Protein AF-A0A5K1FMP8-F1 (afdb_monomer_lite)

Organism: NCBI:txid210225

Sequence (125 aa):
DKPTDEEKKEYEAFENDDLMARTIMLTFMEDDLIRVFEDCPTAKDMLDSISSKFNTTTTMHVQLLLEQYTSYKMKESDKVVDHVNKMLVMAKDLAVVGNVISDNMQICTILNSLPSSWDMAVTAL

Structure (mmCIF, N/CA/C/O backbone):
data_AF-A0A5K1FMP8-F1
#
_entry.id   AF-A0A5K1FMP8-F1
#
loop_
_atom_site.group_PDB
_atom_site.id
_atom_site.type_symbol
_atom_site.label_atom_id
_atom_site.label_alt_id
_atom_site.label_comp_id
_atom_site.label_asym_id
_atom_site.label_entity_id
_atom_site.label_seq_id
_atom_site.pdbx_PDB_ins_code
_atom_site.Cartn_x
_atom_site.Cartn_y
_atom_site.Cartn_z
_atom_site.occupancy
_atom_site.B_iso_or_equiv
_atom_site.auth_seq_id
_atom_site.auth_comp_id
_atom_site.auth_asym_id
_atom_site.auth_atom_id
_atom_site.pdbx_PDB_model_num
ATOM 1 N N . ASP A 1 1 ? -11.990 -0.252 47.588 1.00 68.12 1 ASP A N 1
ATOM 2 C CA . ASP A 1 1 ? -12.773 0.998 47.583 1.00 68.12 1 ASP A CA 1
ATOM 3 C C . ASP A 1 1 ? -14.000 0.876 46.698 1.00 68.12 1 ASP A C 1
ATOM 5 O O . ASP A 1 1 ? -13.989 0.062 45.781 1.00 68.12 1 ASP A O 1
ATOM 9 N N . LYS A 1 2 ? -15.081 1.599 47.019 1.00 76.62 2 LYS A N 1
ATOM 10 C CA . LYS A 1 2 ? -16.262 1.709 46.146 1.00 76.62 2 LYS A CA 1
ATOM 11 C C . LYS A 1 2 ? -16.033 2.859 45.157 1.00 76.62 2 LYS A C 1
ATOM 13 O O . LYS A 1 2 ? -15.535 3.886 45.613 1.00 76.62 2 LYS A O 1
ATOM 18 N N . PRO A 1 3 ? -16.441 2.721 43.883 1.00 75.38 3 PRO A N 1
ATOM 19 C CA . PRO A 1 3 ? -16.343 3.811 42.924 1.00 75.38 3 PRO A CA 1
ATOM 20 C C . PRO A 1 3 ? -17.182 4.999 43.392 1.00 75.38 3 PRO A C 1
ATOM 22 O O . PRO A 1 3 ? -18.329 4.828 43.832 1.00 75.38 3 PRO A O 1
ATOM 25 N N . THR A 1 4 ? -16.597 6.182 43.293 1.00 89.50 4 THR A N 1
ATOM 26 C CA . THR A 1 4 ? -17.263 7.469 43.461 1.00 89.50 4 THR A CA 1
ATOM 27 C C . THR A 1 4 ? -18.324 7.663 42.375 1.00 89.50 4 THR A C 1
ATOM 29 O O . THR A 1 4 ? -18.302 7.024 41.322 1.00 89.50 4 THR A O 1
ATOM 32 N N . ASP A 1 5 ? -19.296 8.537 42.629 1.00 88.56 5 ASP A N 1
ATOM 33 C CA . ASP A 1 5 ? -20.342 8.825 41.641 1.00 88.56 5 ASP A CA 1
ATOM 34 C C . ASP A 1 5 ? -19.790 9.550 40.400 1.00 88.56 5 ASP A C 1
ATOM 36 O O . ASP A 1 5 ? -20.382 9.475 39.326 1.00 88.56 5 ASP A O 1
ATOM 40 N N . GLU A 1 6 ? -18.629 10.195 40.528 1.00 89.06 6 GLU A N 1
ATOM 41 C CA . GLU A 1 6 ? -17.912 10.844 39.430 1.00 89.06 6 GLU A CA 1
ATOM 42 C C . GLU A 1 6 ? -17.256 9.809 38.501 1.00 89.06 6 GLU A C 1
ATOM 44 O O . GLU A 1 6 ? -17.498 9.840 37.297 1.00 89.06 6 GLU A O 1
ATOM 49 N N . GLU A 1 7 ? -16.571 8.800 39.056 1.00 89.69 7 GLU A N 1
ATOM 50 C CA . GLU A 1 7 ? -15.987 7.686 38.283 1.00 89.69 7 GLU A CA 1
ATOM 51 C C . GLU A 1 7 ? -17.049 6.886 37.510 1.00 89.69 7 GLU A C 1
ATOM 53 O O . GLU A 1 7 ? -16.814 6.450 36.384 1.00 89.69 7 GLU A O 1
ATOM 58 N N . LYS A 1 8 ? -18.247 6.706 38.084 1.00 89.38 8 LYS A N 1
ATOM 59 C CA . LYS A 1 8 ? -19.357 6.046 37.375 1.00 89.38 8 LYS A CA 1
ATOM 60 C C . LYS A 1 8 ? -19.837 6.864 36.184 1.00 89.38 8 LYS A C 1
ATOM 62 O O . LYS A 1 8 ? -20.082 6.303 35.122 1.00 89.38 8 LYS A O 1
ATOM 67 N N . LYS A 1 9 ? -19.964 8.179 36.360 1.00 92.81 9 LYS A N 1
ATOM 68 C CA . LYS A 1 9 ? -20.422 9.082 35.304 1.00 92.81 9 LYS A CA 1
ATOM 69 C C . LYS A 1 9 ? -19.422 9.149 34.150 1.00 92.81 9 LYS A C 1
ATOM 71 O O . LYS A 1 9 ? -19.832 9.188 32.994 1.00 92.81 9 LYS A O 1
ATOM 76 N N . GLU A 1 10 ? -18.127 9.148 34.454 1.00 93.44 10 GLU A N 1
ATOM 77 C CA . GLU A 1 10 ? -17.073 9.074 33.437 1.00 93.44 10 GLU A CA 1
ATOM 78 C C . GLU A 1 10 ? -17.111 7.749 32.672 1.00 93.44 10 GLU A C 1
ATOM 80 O O . GLU A 1 10 ? -17.021 7.751 31.445 1.00 93.44 10 GLU A O 1
ATOM 85 N N . TYR A 1 11 ? -17.312 6.628 33.371 1.00 92.56 11 TYR A N 1
ATOM 86 C CA . TYR A 1 11 ? -17.450 5.320 32.733 1.00 92.56 11 TYR A CA 1
ATOM 87 C C . TYR A 1 11 ? -18.671 5.250 31.801 1.00 92.56 11 TYR A C 1
ATOM 89 O O . TYR A 1 11 ? -18.556 4.805 30.664 1.00 92.56 11 TYR A O 1
ATOM 97 N N . GLU A 1 12 ? -19.828 5.750 32.241 1.00 94.44 12 GLU A N 1
ATOM 98 C CA . GLU A 1 12 ? -21.039 5.815 31.410 1.00 94.44 12 GLU A CA 1
ATOM 99 C C . GLU A 1 12 ? -20.850 6.698 30.168 1.00 94.44 12 GLU A C 1
ATOM 101 O O . GLU A 1 12 ? -21.320 6.348 29.084 1.00 94.44 12 GLU A O 1
ATOM 106 N N . ALA A 1 13 ? -20.153 7.830 30.308 1.00 95.38 13 ALA A N 1
ATOM 107 C CA . ALA A 1 13 ? -19.828 8.695 29.178 1.00 95.38 13 ALA A CA 1
ATOM 108 C C . ALA A 1 13 ? -18.919 7.977 28.169 1.00 95.38 13 ALA A C 1
ATOM 110 O O . ALA A 1 13 ? -19.207 7.999 26.974 1.00 95.38 13 ALA A O 1
ATOM 111 N N . PHE A 1 14 ? -17.883 7.285 28.653 1.00 95.38 14 PHE A N 1
ATOM 112 C CA . PHE A 1 14 ? -16.993 6.488 27.812 1.00 95.38 14 PHE A CA 1
ATOM 113 C C . PHE A 1 14 ? -17.745 5.395 27.042 1.00 95.38 14 PHE A C 1
ATOM 115 O O . PHE A 1 14 ? -17.576 5.295 25.832 1.00 95.38 14 PHE A O 1
ATOM 122 N N . GLU A 1 15 ? -18.599 4.611 27.705 1.00 96.69 15 GLU A N 1
ATOM 123 C CA . GLU A 1 15 ? -19.373 3.544 27.051 1.00 96.69 15 GLU A CA 1
ATOM 124 C C . GLU A 1 15 ? -20.300 4.096 25.957 1.00 96.69 15 GLU A C 1
ATOM 126 O O . GLU A 1 15 ? -20.442 3.499 24.888 1.00 96.69 15 GLU A O 1
ATOM 131 N N . ASN A 1 16 ? -20.915 5.257 26.198 1.00 97.06 16 ASN A N 1
ATOM 132 C CA . ASN A 1 16 ? -21.774 5.904 25.211 1.00 97.06 16 ASN A CA 1
ATOM 133 C C . ASN A 1 16 ? -20.976 6.430 24.004 1.00 97.06 16 ASN A C 1
ATOM 135 O O . ASN A 1 16 ? -21.394 6.242 22.859 1.00 97.06 16 ASN A O 1
ATOM 139 N N . ASP A 1 17 ? -19.823 7.053 24.252 1.00 97.62 17 ASP A N 1
ATOM 140 C CA . ASP A 1 17 ? -18.935 7.547 23.198 1.00 97.62 17 ASP A CA 1
ATOM 141 C C . ASP A 1 17 ? -18.340 6.387 22.377 1.00 97.62 17 ASP A C 1
ATOM 143 O O . ASP A 1 17 ? -18.294 6.459 21.145 1.00 97.62 17 ASP A O 1
ATOM 147 N N . ASP A 1 18 ? -17.953 5.288 23.033 1.00 97.81 18 ASP A N 1
ATOM 148 C CA . ASP A 1 18 ? -17.446 4.074 22.385 1.00 97.81 18 ASP A CA 1
ATOM 149 C C . ASP A 1 18 ? -18.514 3.431 21.490 1.00 97.81 18 ASP A C 1
ATOM 151 O O . ASP A 1 18 ? -18.271 3.169 20.306 1.00 97.81 18 ASP A O 1
ATOM 155 N N . LEU A 1 19 ? -19.737 3.270 22.006 1.00 96.75 19 LEU A N 1
ATOM 156 C CA . LEU A 1 19 ? -20.863 2.744 21.237 1.00 96.75 19 LEU A CA 1
ATOM 157 C C . LEU A 1 19 ? -21.187 3.627 20.026 1.00 96.75 19 LEU A C 1
ATOM 159 O O . LEU A 1 19 ? -21.434 3.111 18.929 1.00 96.75 19 LEU A O 1
ATOM 163 N N . MET A 1 20 ? -21.178 4.951 20.202 1.00 97.94 20 MET A N 1
ATOM 164 C CA . MET A 1 20 ? -21.413 5.893 19.110 1.00 97.94 20 MET A CA 1
ATOM 165 C C . MET A 1 20 ? -20.334 5.759 18.031 1.00 97.94 20 MET A C 1
ATOM 167 O O . MET A 1 20 ? -20.665 5.651 16.848 1.00 97.94 20 MET A O 1
ATOM 171 N N . ALA A 1 21 ? -19.061 5.702 18.422 1.00 97.81 21 ALA A N 1
ATOM 172 C CA . ALA A 1 21 ? -17.954 5.530 17.491 1.00 97.81 21 ALA A CA 1
ATOM 173 C C . ALA A 1 21 ? -18.052 4.202 16.721 1.00 97.81 21 ALA A C 1
ATOM 175 O O . ALA A 1 21 ? -17.947 4.206 15.491 1.00 97.81 21 ALA A O 1
ATOM 176 N N . ARG A 1 22 ? -18.328 3.082 17.406 1.00 97.31 22 ARG A N 1
ATOM 177 C CA . ARG A 1 22 ? -18.554 1.767 16.770 1.00 97.31 22 ARG A CA 1
ATOM 178 C C . ARG A 1 22 ? -19.705 1.810 15.772 1.00 97.31 22 ARG A C 1
ATOM 180 O O . ARG A 1 22 ? -19.556 1.351 14.642 1.00 97.31 22 ARG A O 1
ATOM 187 N N . THR A 1 23 ? -20.825 2.417 16.156 1.00 97.19 23 THR A N 1
ATOM 188 C CA . THR A 1 23 ? -22.007 2.544 15.292 1.00 97.19 23 THR A CA 1
ATOM 189 C C . THR A 1 23 ? -21.691 3.341 14.029 1.00 97.19 23 THR A C 1
ATOM 191 O O . THR A 1 23 ? -22.042 2.919 12.927 1.00 97.19 23 THR A O 1
ATOM 194 N N . ILE A 1 24 ? -20.993 4.472 14.170 1.00 97.69 24 ILE A N 1
ATOM 195 C CA . ILE A 1 24 ? -20.578 5.304 13.037 1.00 97.69 24 ILE A CA 1
ATOM 196 C C . ILE A 1 24 ? -19.664 4.508 12.107 1.00 97.69 24 ILE A C 1
ATOM 198 O O . ILE A 1 24 ? -19.930 4.463 10.909 1.00 97.69 24 ILE A O 1
ATOM 202 N N . MET A 1 25 ? -18.632 3.846 12.639 1.00 97.06 25 MET A N 1
ATOM 203 C CA . MET A 1 25 ? -17.708 3.049 11.827 1.00 97.06 25 MET A CA 1
ATOM 204 C C . MET A 1 25 ? -18.441 1.977 11.014 1.00 97.06 25 MET A C 1
ATOM 206 O O . MET A 1 25 ? -18.243 1.907 9.804 1.00 97.06 25 MET A O 1
ATOM 210 N N . LEU A 1 26 ? -19.330 1.204 11.645 1.00 96.69 26 LEU A N 1
ATOM 211 C CA . LEU A 1 26 ? -20.104 0.156 10.969 1.00 96.69 26 LEU A CA 1
ATOM 212 C C . LEU A 1 26 ? -21.080 0.718 9.925 1.00 96.69 26 LEU A C 1
ATOM 214 O O . LEU A 1 26 ? -21.261 0.116 8.874 1.00 96.69 26 LEU A O 1
ATOM 218 N N . THR A 1 27 ? -21.670 1.892 10.169 1.00 97.06 27 THR A N 1
ATOM 219 C CA . THR A 1 27 ? -22.62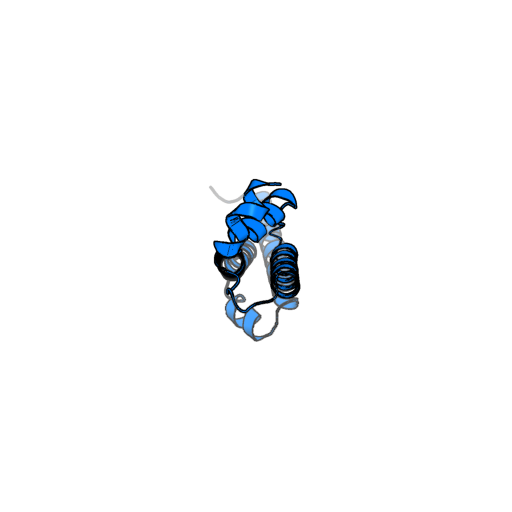7 2.526 9.237 1.00 97.06 27 THR A CA 1
ATOM 220 C C . THR A 1 27 ? -21.998 2.859 7.880 1.00 97.06 27 THR A C 1
ATOM 222 O O . THR A 1 27 ? -22.695 2.896 6.868 1.00 97.06 27 THR A O 1
ATOM 225 N N . PHE A 1 28 ? -20.686 3.103 7.843 1.00 95.38 28 PHE A N 1
ATOM 226 C CA . PHE A 1 28 ? -19.945 3.413 6.616 1.00 95.38 28 PHE A CA 1
ATOM 227 C C . PHE A 1 28 ? -19.270 2.190 5.975 1.00 95.38 28 PHE A C 1
ATOM 229 O O . PHE A 1 28 ? -18.494 2.349 5.032 1.00 95.38 28 PHE A O 1
ATOM 236 N N . MET A 1 29 ? -19.544 0.980 6.466 1.00 95.50 29 MET A N 1
ATOM 237 C CA . MET A 1 29 ? -19.016 -0.267 5.913 1.00 95.50 29 MET A CA 1
ATOM 238 C C . MET A 1 29 ? -20.040 -0.972 5.021 1.00 95.50 29 MET A C 1
ATOM 240 O O . MET A 1 29 ? -21.246 -0.841 5.200 1.00 95.50 29 MET A O 1
ATOM 244 N N . GLU A 1 30 ? -19.545 -1.764 4.071 1.00 95.88 30 GLU A N 1
ATOM 245 C CA . GLU A 1 30 ? -20.369 -2.737 3.348 1.00 95.88 30 GLU A CA 1
ATOM 246 C C . GLU A 1 30 ? -20.748 -3.915 4.265 1.00 95.88 30 GLU A C 1
ATOM 248 O O . GLU A 1 30 ? -19.991 -4.261 5.176 1.00 95.88 30 GLU A O 1
ATOM 253 N N . ASP A 1 31 ? -21.883 -4.572 3.996 1.00 95.81 31 ASP A N 1
ATOM 254 C CA . ASP A 1 31 ? -22.450 -5.655 4.822 1.00 95.81 31 ASP A CA 1
ATOM 255 C C . ASP A 1 31 ? -21.440 -6.754 5.190 1.00 95.81 31 ASP A C 1
ATOM 257 O O . ASP A 1 31 ? -21.433 -7.262 6.313 1.00 95.81 31 ASP A O 1
ATOM 261 N N . ASP A 1 32 ? -20.563 -7.124 4.256 1.00 95.12 32 ASP A N 1
ATOM 262 C CA . ASP A 1 32 ? -19.564 -8.167 4.490 1.00 95.12 32 ASP A CA 1
ATOM 263 C C . ASP A 1 32 ? -18.458 -7.715 5.455 1.00 95.12 32 ASP A C 1
ATOM 265 O O . ASP A 1 32 ? -17.915 -8.538 6.191 1.00 95.12 32 ASP A O 1
ATOM 269 N N . LEU A 1 33 ? -18.134 -6.418 5.495 1.00 94.44 33 LEU A N 1
ATOM 270 C CA . LEU A 1 33 ? -17.179 -5.855 6.451 1.00 94.44 33 LEU A CA 1
ATOM 271 C C . LEU A 1 33 ? -17.816 -5.646 7.826 1.00 94.44 33 LEU A C 1
ATOM 273 O O . LEU A 1 33 ? -17.143 -5.882 8.828 1.00 94.44 33 LEU A O 1
ATOM 277 N N . ILE A 1 34 ? -19.105 -5.297 7.889 1.00 95.88 34 ILE A N 1
ATOM 278 C CA . ILE A 1 34 ? -19.848 -5.212 9.156 1.00 95.88 34 ILE A CA 1
ATOM 279 C C . ILE A 1 34 ? -19.735 -6.538 9.914 1.00 95.88 34 ILE A C 1
ATOM 281 O O . ILE A 1 34 ? -19.268 -6.547 11.048 1.00 95.88 34 ILE A O 1
ATOM 285 N N . ARG A 1 35 ? -20.020 -7.668 9.252 1.00 94.50 35 ARG A N 1
ATOM 286 C CA . ARG A 1 35 ? -19.917 -9.017 9.850 1.00 94.50 35 ARG A CA 1
ATOM 287 C C . ARG A 1 35 ? -18.517 -9.385 10.345 1.00 94.50 35 ARG A C 1
ATOM 289 O O . ARG A 1 35 ? -18.361 -10.302 11.140 1.00 94.50 35 ARG A O 1
ATOM 296 N N . VAL A 1 36 ? -17.478 -8.736 9.820 1.00 94.56 36 VAL A N 1
ATOM 297 C CA . VAL A 1 36 ? -16.088 -8.987 10.226 1.00 94.56 36 VAL A CA 1
ATOM 298 C C . VAL A 1 36 ? -15.727 -8.205 11.486 1.00 94.56 36 VAL A C 1
ATOM 300 O O . VAL A 1 36 ? -14.892 -8.669 12.259 1.00 94.56 36 VAL A O 1
ATOM 303 N N . PHE A 1 37 ? -16.307 -7.019 11.674 1.00 95.56 37 PHE A N 1
ATOM 304 C CA . PHE A 1 37 ? -15.869 -6.063 12.690 1.00 95.56 37 PHE A CA 1
ATOM 305 C C . PHE A 1 37 ? -16.907 -5.794 13.790 1.00 95.56 37 PHE A C 1
ATOM 307 O O . PHE A 1 37 ? -16.540 -5.231 14.818 1.00 95.56 37 PHE A O 1
ATOM 314 N N . GLU A 1 38 ? -18.173 -6.192 13.625 1.00 94.75 38 GLU A N 1
ATOM 315 C CA . GLU A 1 38 ? -19.255 -5.905 14.585 1.00 94.75 38 GLU A CA 1
ATOM 316 C C . GLU A 1 38 ? -18.977 -6.437 16.001 1.00 94.75 38 GLU A C 1
ATOM 318 O O . GLU A 1 38 ? -19.287 -5.762 16.988 1.00 94.75 38 GLU A O 1
ATOM 323 N N . ASP A 1 39 ? -18.292 -7.578 16.092 1.00 94.06 39 ASP A N 1
ATOM 324 C CA . ASP A 1 39 ? -17.941 -8.250 17.347 1.00 94.06 39 ASP A CA 1
ATOM 325 C C . ASP A 1 39 ? -16.744 -7.617 18.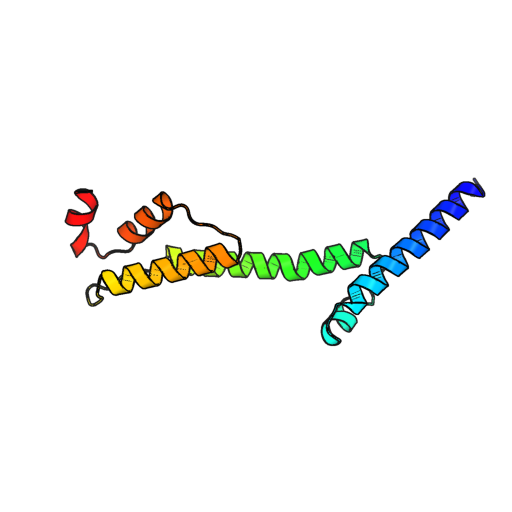085 1.00 94.06 39 ASP A C 1
ATOM 327 O O . ASP A 1 39 ? -16.367 -8.074 19.167 1.00 94.06 39 ASP A O 1
ATOM 331 N N . CYS A 1 40 ? -16.121 -6.564 17.537 1.00 96.06 40 CYS A N 1
ATOM 332 C CA . CYS A 1 40 ? -15.033 -5.864 18.218 1.00 96.06 40 CYS A CA 1
ATOM 333 C C . CYS A 1 40 ? -15.537 -5.218 19.529 1.00 96.06 40 CYS A C 1
ATOM 335 O O . CYS A 1 40 ? -16.492 -4.433 19.472 1.00 96.06 40 CYS A O 1
ATOM 337 N N . PRO A 1 41 ? -14.897 -5.494 20.690 1.00 94.75 41 PRO A N 1
ATOM 338 C CA . PRO A 1 41 ? -15.397 -5.066 22.000 1.00 94.75 41 PRO A CA 1
ATOM 339 C C . PRO A 1 41 ? -15.474 -3.551 22.174 1.00 94.75 41 PRO A C 1
ATOM 341 O O . PRO A 1 41 ? -16.437 -3.055 22.749 1.00 94.75 41 PRO A O 1
ATOM 344 N N . THR A 1 42 ? -14.473 -2.833 21.664 1.00 96.88 42 THR A N 1
ATOM 345 C CA . THR A 1 42 ? -14.385 -1.373 21.749 1.00 96.88 42 THR A CA 1
ATOM 346 C C . THR A 1 42 ? -14.189 -0.753 20.369 1.00 96.88 42 THR A C 1
ATOM 348 O O . THR A 1 42 ? -13.725 -1.405 19.424 1.00 96.88 42 THR A O 1
ATOM 351 N N . ALA A 1 43 ? -14.505 0.534 20.239 1.00 96.94 43 ALA A N 1
ATOM 352 C CA . ALA A 1 43 ? -14.199 1.332 19.056 1.00 96.94 43 ALA A CA 1
ATOM 353 C C . ALA A 1 43 ? -12.700 1.301 18.739 1.00 96.94 43 ALA A C 1
ATOM 355 O O . ALA A 1 43 ? -12.302 1.237 17.576 1.00 96.94 43 ALA A O 1
ATOM 356 N N . LYS A 1 44 ? -11.865 1.292 19.781 1.00 96.31 44 LYS A N 1
ATOM 357 C CA . LYS A 1 44 ? -10.419 1.156 19.641 1.00 96.31 44 LYS A CA 1
ATOM 358 C C . LYS A 1 44 ? -10.033 -0.185 19.018 1.00 96.31 44 LYS A C 1
ATOM 360 O O . LYS A 1 44 ? -9.313 -0.189 18.026 1.00 96.31 44 LYS A O 1
ATOM 365 N N . ASP A 1 45 ? -10.535 -1.297 19.554 1.00 97.06 45 ASP A N 1
ATOM 366 C CA . ASP A 1 45 ? -10.221 -2.635 19.033 1.00 97.06 45 ASP A CA 1
ATOM 367 C C . ASP A 1 45 ? -10.673 -2.788 17.577 1.00 97.06 45 ASP A C 1
ATOM 369 O O . ASP A 1 45 ? -9.982 -3.406 16.761 1.00 97.06 45 ASP A O 1
ATOM 373 N N . MET A 1 46 ? -11.821 -2.192 17.237 1.00 97.00 46 MET A N 1
ATOM 374 C CA . MET A 1 46 ? -12.326 -2.137 15.868 1.00 97.00 46 MET A CA 1
ATOM 375 C C . MET A 1 46 ? -11.365 -1.366 14.959 1.00 97.00 46 MET A C 1
ATOM 377 O O . MET A 1 46 ? -10.944 -1.888 13.927 1.00 97.00 46 MET A O 1
ATOM 381 N N . LEU A 1 47 ? -10.967 -0.155 15.357 1.00 95.06 47 LEU A N 1
ATOM 382 C CA . LEU A 1 47 ? -10.050 0.682 14.586 1.00 95.06 47 LEU A CA 1
ATOM 383 C C . LEU A 1 47 ? -8.671 0.029 14.413 1.00 95.06 47 LEU A C 1
ATOM 385 O O . LEU A 1 47 ? -8.114 0.058 13.313 1.00 95.06 47 LEU A O 1
ATOM 389 N N . ASP A 1 48 ? -8.142 -0.598 15.463 1.00 94.56 48 ASP A N 1
ATOM 390 C CA . ASP A 1 48 ? -6.870 -1.324 15.434 1.00 94.56 48 ASP A CA 1
ATOM 391 C C . ASP A 1 48 ? -6.958 -2.549 14.506 1.00 94.56 48 ASP A C 1
ATOM 393 O O . ASP A 1 48 ? -6.042 -2.803 13.718 1.00 94.56 48 ASP A O 1
ATOM 397 N N . SER A 1 49 ? -8.084 -3.270 14.518 1.00 93.31 49 SER A N 1
ATOM 398 C CA . SER A 1 49 ? -8.325 -4.423 13.638 1.00 93.31 49 SER A CA 1
ATOM 399 C C . SER A 1 49 ? -8.456 -4.022 12.167 1.00 93.31 49 SER A C 1
ATOM 401 O O . SER A 1 49 ? -7.857 -4.664 11.299 1.00 93.31 49 SER A O 1
ATOM 403 N N . ILE A 1 50 ? -9.191 -2.943 11.877 1.00 91.44 50 ILE A N 1
ATOM 404 C CA . ILE A 1 50 ? -9.293 -2.348 10.534 1.00 91.44 50 ILE A CA 1
ATOM 405 C C . ILE A 1 50 ? -7.899 -1.941 10.059 1.00 91.44 50 ILE A C 1
ATOM 407 O O . ILE A 1 50 ? -7.462 -2.346 8.980 1.00 91.44 50 ILE A O 1
ATOM 411 N N . SER A 1 51 ? -7.181 -1.188 10.892 1.00 88.88 51 SER A N 1
ATOM 412 C CA . SER A 1 51 ? -5.834 -0.712 10.592 1.00 88.88 51 SER A CA 1
ATOM 413 C C . SER A 1 51 ? -4.900 -1.879 10.304 1.00 88.88 51 SER A C 1
ATOM 415 O O . SER A 1 51 ? -4.243 -1.890 9.273 1.00 88.88 51 SER A O 1
ATOM 417 N N . SER A 1 52 ? -4.879 -2.907 11.148 1.00 88.56 52 SER A N 1
ATOM 418 C CA . SER A 1 52 ? -4.061 -4.104 10.939 1.00 88.56 52 SER A CA 1
ATOM 419 C C . SER A 1 52 ? -4.387 -4.799 9.611 1.00 88.56 52 SER A C 1
ATOM 421 O O . SER A 1 52 ? -3.498 -5.016 8.784 1.00 88.56 52 SER A O 1
ATOM 423 N N . LYS A 1 53 ? -5.673 -5.071 9.348 1.00 87.50 53 LYS A N 1
ATOM 424 C CA . LYS A 1 53 ? -6.112 -5.796 8.148 1.00 87.50 53 LYS A CA 1
ATOM 425 C C . LYS A 1 53 ? -5.767 -5.049 6.860 1.00 87.50 53 LYS A C 1
ATOM 427 O O . LYS A 1 53 ? -5.222 -5.648 5.936 1.00 87.50 53 LYS A O 1
ATOM 432 N N . PHE A 1 54 ? -6.063 -3.753 6.794 1.00 85.81 54 PHE A N 1
ATOM 433 C CA . PHE A 1 54 ? -5.921 -2.984 5.557 1.00 85.81 54 PHE A CA 1
ATOM 434 C C . PHE A 1 54 ? -4.551 -2.312 5.406 1.00 85.81 54 PHE A C 1
ATOM 436 O O . PHE A 1 54 ? -4.080 -2.174 4.274 1.00 85.81 54 PHE A O 1
ATOM 443 N N . ASN A 1 55 ? -3.850 -1.968 6.493 1.00 81.88 55 ASN A N 1
ATOM 444 C CA . ASN A 1 55 ? -2.490 -1.423 6.390 1.00 81.88 55 ASN A CA 1
ATOM 445 C C . ASN A 1 55 ? -1.502 -2.486 5.910 1.00 81.88 55 ASN A C 1
ATOM 447 O O . ASN A 1 55 ? -0.631 -2.166 5.102 1.00 81.88 55 ASN A O 1
ATOM 451 N N . THR A 1 56 ? -1.635 -3.751 6.335 1.00 76.25 56 THR A N 1
ATOM 452 C CA . THR A 1 56 ? -0.792 -4.835 5.804 1.00 76.25 56 THR A CA 1
ATOM 453 C C . THR A 1 56 ? -1.041 -5.049 4.314 1.00 76.25 56 THR A C 1
ATOM 455 O O . THR A 1 56 ? -0.076 -5.107 3.555 1.00 76.25 56 THR A O 1
ATOM 458 N N . THR A 1 57 ? -2.301 -5.085 3.864 1.00 75.62 57 THR A N 1
ATOM 459 C CA . THR A 1 57 ? -2.628 -5.174 2.430 1.00 75.62 57 THR A CA 1
ATOM 460 C C . THR A 1 57 ? -2.071 -3.986 1.649 1.00 75.62 57 THR A C 1
ATOM 462 O O . THR A 1 57 ? -1.478 -4.178 0.591 1.00 75.62 57 THR A O 1
ATOM 465 N N . THR A 1 58 ? -2.183 -2.773 2.194 1.00 82.69 58 THR A N 1
ATOM 466 C CA . THR A 1 58 ? -1.632 -1.557 1.578 1.00 82.69 58 THR A CA 1
ATOM 467 C C . THR A 1 58 ? -0.108 -1.629 1.493 1.00 82.69 58 THR A C 1
ATOM 469 O O . THR A 1 58 ? 0.464 -1.355 0.443 1.00 82.69 58 THR A O 1
ATOM 472 N N . THR A 1 59 ? 0.557 -2.088 2.554 1.00 87.06 59 THR A N 1
ATOM 473 C CA . THR A 1 59 ? 2.019 -2.245 2.599 1.00 87.06 59 THR A CA 1
ATOM 474 C C . THR A 1 59 ? 2.497 -3.301 1.605 1.00 87.06 59 THR A C 1
ATOM 476 O O . THR A 1 59 ? 3.438 -3.057 0.857 1.00 87.06 59 THR A O 1
ATOM 479 N N . MET A 1 60 ? 1.830 -4.459 1.545 1.00 89.00 60 MET A N 1
ATOM 480 C CA . MET A 1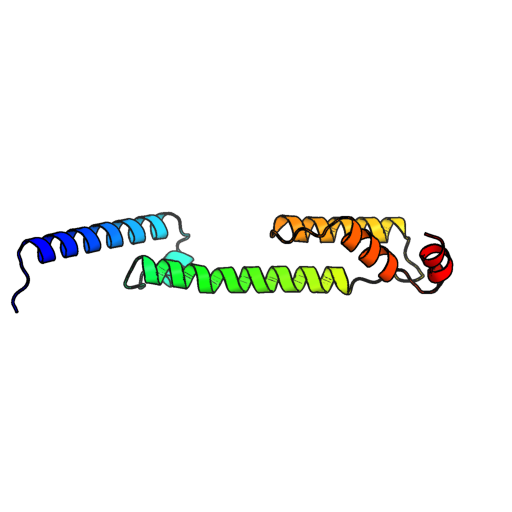 60 ? 2.133 -5.510 0.568 1.00 89.00 60 MET A CA 1
ATOM 481 C C . MET A 1 60 ? 1.909 -5.031 -0.867 1.00 89.00 60 MET A C 1
ATOM 483 O O . MET A 1 60 ? 2.713 -5.336 -1.744 1.00 89.00 60 MET A O 1
ATOM 487 N N . HIS A 1 61 ? 0.851 -4.256 -1.109 1.00 89.88 61 HIS A N 1
ATOM 488 C CA . HIS A 1 61 ? 0.572 -3.686 -2.423 1.00 89.88 61 HIS A CA 1
ATOM 489 C C . HIS A 1 61 ? 1.655 -2.685 -2.850 1.00 89.88 61 HIS A C 1
ATOM 491 O O . HIS A 1 61 ? 2.182 -2.798 -3.956 1.00 89.88 61 HIS A O 1
ATOM 497 N N . VAL A 1 62 ? 2.051 -1.767 -1.961 1.00 93.06 62 VAL A N 1
ATOM 498 C CA . VAL A 1 62 ? 3.169 -0.837 -2.198 1.00 93.06 62 VAL A CA 1
ATOM 499 C C . VAL A 1 62 ? 4.460 -1.608 -2.482 1.00 93.06 62 VAL A C 1
ATOM 501 O O . VAL A 1 62 ? 5.159 -1.295 -3.443 1.00 93.06 62 VAL A O 1
ATOM 504 N N . GLN A 1 63 ? 4.758 -2.643 -1.690 1.00 94.00 63 GLN A N 1
ATOM 505 C CA . GLN A 1 63 ? 5.949 -3.473 -1.871 1.00 94.00 63 GLN A CA 1
ATOM 506 C C . GLN A 1 63 ? 5.958 -4.172 -3.237 1.00 94.00 63 GLN A C 1
ATOM 508 O O . GLN A 1 63 ? 6.984 -4.169 -3.913 1.00 94.00 63 GLN A O 1
ATOM 513 N N . LEU A 1 64 ? 4.821 -4.728 -3.662 1.00 95.25 64 LEU A N 1
ATOM 514 C CA . LEU A 1 64 ? 4.684 -5.382 -4.962 1.00 95.25 64 LEU A CA 1
ATOM 515 C C . LEU A 1 64 ? 4.921 -4.401 -6.117 1.00 95.25 64 LEU A C 1
ATOM 517 O O . LEU A 1 64 ? 5.667 -4.713 -7.044 1.00 95.25 64 LEU A O 1
ATOM 521 N N . LEU A 1 65 ? 4.316 -3.212 -6.060 1.00 95.75 65 LEU A N 1
ATOM 522 C CA . LEU A 1 65 ? 4.514 -2.171 -7.073 1.00 95.75 65 LEU A CA 1
ATOM 523 C C . LEU A 1 65 ? 5.976 -1.708 -7.127 1.00 95.75 65 LEU A C 1
ATOM 525 O O . LEU A 1 65 ? 6.528 -1.515 -8.210 1.00 95.75 65 LEU A O 1
ATOM 529 N N . LEU A 1 66 ? 6.624 -1.575 -5.968 1.00 95.94 66 LEU A N 1
ATOM 530 C CA . LEU A 1 66 ? 8.025 -1.173 -5.884 1.00 95.94 66 LEU A CA 1
ATOM 531 C C . LEU A 1 66 ? 8.956 -2.249 -6.457 1.00 95.94 66 LEU A C 1
ATOM 533 O O . LEU A 1 66 ? 9.904 -1.932 -7.180 1.00 95.94 66 LEU A O 1
ATOM 537 N N . GLU A 1 67 ? 8.679 -3.522 -6.181 1.00 96.12 67 GLU A N 1
ATOM 538 C CA . GLU A 1 67 ? 9.416 -4.648 -6.755 1.00 96.12 67 GLU A CA 1
ATOM 539 C C . GLU A 1 67 ? 9.249 -4.699 -8.276 1.00 96.12 67 GLU A C 1
ATOM 541 O O . GLU A 1 67 ? 10.239 -4.811 -9.001 1.00 96.12 67 GLU A O 1
ATOM 546 N N . GLN A 1 68 ? 8.024 -4.532 -8.780 1.00 96.19 68 GLN A N 1
ATOM 547 C CA . GLN A 1 68 ? 7.767 -4.447 -10.218 1.00 96.19 68 GLN A CA 1
ATOM 548 C C . GLN A 1 68 ? 8.541 -3.292 -10.854 1.00 96.19 68 GLN A C 1
ATOM 550 O O . GLN A 1 68 ? 9.214 -3.500 -11.858 1.00 96.19 68 GLN A O 1
ATOM 555 N N . TYR A 1 69 ? 8.503 -2.102 -10.254 1.00 97.44 69 TYR A N 1
ATOM 556 C CA . TYR A 1 69 ? 9.189 -0.920 -10.768 1.00 97.44 69 TYR A CA 1
ATOM 557 C C . TYR A 1 69 ? 10.717 -1.083 -10.809 1.00 97.44 69 TYR A C 1
ATOM 559 O O . TYR A 1 69 ? 11.354 -0.762 -11.811 1.00 97.44 69 TYR A O 1
ATOM 567 N N . THR A 1 70 ? 11.315 -1.606 -9.737 1.00 95.19 70 THR A N 1
ATOM 568 C CA . THR A 1 70 ? 12.778 -1.729 -9.604 1.00 95.19 70 THR A CA 1
ATOM 569 C C . THR A 1 70 ? 13.364 -2.909 -10.383 1.00 95.19 70 THR A C 1
ATOM 571 O O . THR A 1 70 ? 14.507 -2.839 -10.844 1.00 95.19 70 THR A O 1
ATOM 574 N N . SER A 1 71 ? 12.590 -3.982 -10.568 1.00 96.06 71 SER A N 1
ATOM 575 C CA . SER A 1 71 ? 12.991 -5.157 -11.351 1.00 96.06 71 SER A CA 1
ATOM 576 C C . SER A 1 71 ? 12.676 -5.040 -12.844 1.00 96.06 71 SER A C 1
ATOM 578 O O . SER A 1 71 ? 13.176 -5.850 -13.627 1.00 96.06 71 SER A O 1
ATOM 580 N N . TYR A 1 72 ? 11.884 -4.046 -13.266 1.00 97.44 72 TYR A N 1
ATOM 581 C CA . TYR A 1 72 ? 11.536 -3.865 -14.672 1.00 97.44 72 TYR A CA 1
ATOM 582 C C . TYR A 1 72 ? 12.781 -3.534 -15.501 1.00 97.44 72 TYR A C 1
ATOM 584 O O . TYR A 1 72 ? 13.470 -2.547 -15.247 1.00 97.44 72 TYR A O 1
ATOM 592 N N . LYS A 1 73 ? 13.077 -4.369 -16.502 1.00 96.56 73 LYS A N 1
ATOM 593 C CA . LYS A 1 73 ? 14.219 -4.213 -17.412 1.00 96.56 73 LYS A CA 1
ATOM 594 C C . LYS A 1 73 ? 13.748 -4.124 -18.854 1.00 96.56 73 LYS A C 1
ATOM 596 O O . LYS A 1 73 ? 12.828 -4.841 -19.254 1.00 96.56 73 LYS A O 1
ATOM 601 N N . MET A 1 74 ? 14.410 -3.272 -19.625 1.00 97.25 74 MET A N 1
ATOM 602 C CA . MET A 1 74 ? 14.207 -3.164 -21.063 1.00 97.25 74 MET A CA 1
ATOM 603 C C . MET A 1 74 ? 14.870 -4.350 -21.764 1.00 97.25 74 MET A C 1
ATOM 605 O O . MET A 1 74 ? 15.996 -4.724 -21.428 1.00 97.25 74 MET A O 1
ATOM 609 N N . LYS A 1 75 ? 14.208 -4.936 -22.762 1.00 94.56 75 LYS A N 1
ATOM 610 C CA . LYS A 1 75 ? 14.851 -5.921 -23.643 1.00 94.56 75 LYS A CA 1
ATOM 611 C C . LYS A 1 75 ? 15.550 -5.207 -24.795 1.00 94.56 75 LYS A C 1
ATOM 613 O O . LYS A 1 75 ? 15.113 -4.148 -25.226 1.00 94.56 75 LYS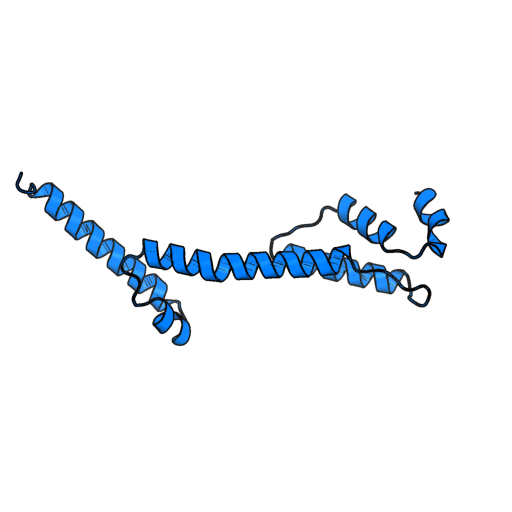 A O 1
ATOM 618 N N . GLU A 1 76 ? 16.572 -5.838 -25.367 1.00 92.38 76 GLU A N 1
ATOM 619 C CA . GLU A 1 76 ? 17.293 -5.310 -26.543 1.00 92.38 76 GLU A CA 1
ATOM 620 C C . GLU A 1 76 ? 16.377 -5.042 -27.753 1.00 92.38 76 GLU A C 1
ATOM 622 O O . GLU A 1 76 ? 16.667 -4.193 -28.590 1.00 92.38 76 GLU A O 1
ATOM 627 N N . SER A 1 77 ? 15.255 -5.761 -27.856 1.00 93.31 77 SER A N 1
ATOM 628 C CA . SER A 1 77 ? 14.261 -5.589 -28.920 1.00 93.31 77 SER A CA 1
ATOM 629 C C . SER A 1 77 ? 13.289 -4.426 -28.703 1.00 93.31 77 SER A C 1
ATOM 631 O O . SER A 1 77 ? 12.542 -4.086 -29.621 1.00 93.31 77 SER A O 1
ATOM 633 N N . ASP A 1 78 ? 13.227 -3.874 -27.491 1.00 93.50 78 ASP A N 1
ATOM 634 C CA . ASP A 1 78 ? 12.209 -2.901 -27.108 1.00 93.50 78 ASP A CA 1
ATOM 635 C C . ASP A 1 78 ? 12.633 -1.480 -27.500 1.00 93.50 78 ASP A C 1
ATOM 637 O O . ASP A 1 78 ? 13.814 -1.134 -27.552 1.00 93.50 78 ASP A O 1
ATOM 641 N N . LYS A 1 79 ? 11.653 -0.610 -27.756 1.00 94.44 79 LYS A N 1
ATOM 642 C CA . LYS A 1 79 ? 11.926 0.814 -27.967 1.00 94.44 79 LYS A CA 1
ATOM 643 C C . LYS A 1 79 ? 12.116 1.503 -26.620 1.00 94.44 79 LYS A C 1
ATOM 645 O O . LYS A 1 79 ? 11.222 1.460 -25.777 1.00 94.44 79 LYS A O 1
ATOM 650 N N . VAL A 1 80 ? 13.217 2.240 -26.473 1.00 93.31 80 VAL A N 1
ATOM 651 C CA . VAL A 1 80 ? 13.528 3.017 -25.256 1.00 93.31 80 VAL A CA 1
ATOM 652 C C . VAL A 1 80 ? 12.380 3.939 -24.852 1.00 93.31 80 VAL A C 1
ATOM 654 O O . VAL A 1 80 ? 12.038 4.009 -23.679 1.00 93.31 80 VAL A O 1
ATOM 657 N N . VAL A 1 81 ? 11.739 4.613 -25.809 1.00 95.00 81 VAL A N 1
ATOM 658 C CA . VAL A 1 81 ? 10.619 5.527 -25.518 1.00 95.00 81 VAL A CA 1
ATOM 659 C C . VAL A 1 81 ? 9.436 4.791 -24.882 1.00 95.00 81 VAL A C 1
ATOM 661 O O . VAL A 1 81 ? 8.865 5.276 -23.907 1.00 95.00 81 VAL A O 1
ATOM 664 N N . ASP A 1 82 ? 9.090 3.607 -25.389 1.00 96.75 82 ASP A N 1
ATOM 665 C CA . ASP A 1 82 ? 7.983 2.808 -24.854 1.00 96.75 82 ASP A CA 1
ATOM 666 C C . ASP A 1 82 ? 8.323 2.277 -23.454 1.00 96.75 82 ASP A C 1
ATOM 668 O O . ASP A 1 82 ? 7.481 2.282 -22.553 1.00 96.75 82 ASP A O 1
ATOM 672 N N . HIS A 1 83 ? 9.584 1.885 -23.251 1.00 96.81 83 HIS A N 1
ATOM 673 C CA . HIS A 1 83 ? 10.110 1.463 -21.956 1.00 96.81 83 HIS A CA 1
ATOM 674 C C . HIS A 1 83 ? 10.053 2.584 -20.909 1.00 96.81 83 HIS A C 1
ATOM 676 O O . HIS A 1 83 ? 9.473 2.397 -19.838 1.00 96.81 83 HIS A O 1
ATOM 682 N N . VAL A 1 84 ? 10.573 3.770 -21.244 1.00 96.56 84 VAL A N 1
ATOM 683 C CA . VAL A 1 84 ? 10.536 4.962 -20.382 1.00 96.56 84 VAL A CA 1
ATOM 684 C C . VAL A 1 84 ? 9.095 5.314 -20.026 1.00 96.56 84 VAL A C 1
ATOM 686 O O . VAL A 1 84 ? 8.781 5.460 -18.847 1.00 96.56 84 VAL A O 1
ATOM 689 N N . ASN A 1 85 ? 8.194 5.377 -21.011 1.00 97.25 85 ASN A N 1
ATOM 690 C CA . ASN A 1 85 ? 6.780 5.671 -20.767 1.00 97.25 85 ASN A CA 1
ATOM 691 C C . ASN A 1 85 ? 6.146 4.681 -19.785 1.00 97.25 85 ASN A C 1
ATOM 693 O O . ASN A 1 85 ? 5.410 5.087 -18.887 1.00 97.25 85 ASN A O 1
ATOM 697 N N . LYS A 1 86 ? 6.455 3.389 -19.911 1.00 97.62 86 LYS A N 1
ATOM 698 C CA . LYS A 1 86 ? 5.933 2.368 -19.003 1.00 97.62 86 LYS A CA 1
ATOM 699 C C . LYS A 1 86 ? 6.472 2.517 -17.579 1.00 97.62 86 LYS A C 1
ATOM 701 O O . LYS A 1 86 ? 5.699 2.391 -16.633 1.00 97.62 86 LYS A O 1
ATOM 706 N N . MET A 1 87 ? 7.748 2.859 -17.413 1.00 97.75 87 MET A N 1
ATOM 707 C CA . MET A 1 87 ? 8.305 3.165 -16.090 1.00 97.75 87 MET A CA 1
ATOM 708 C C . MET A 1 87 ? 7.725 4.450 -15.485 1.00 97.75 87 MET A C 1
ATOM 710 O O . MET A 1 87 ? 7.489 4.497 -14.279 1.00 97.75 87 MET A O 1
ATOM 714 N N . LEU A 1 88 ? 7.427 5.472 -16.298 1.00 96.88 88 LEU A N 1
ATOM 715 C CA . LEU A 1 88 ? 6.725 6.676 -15.835 1.00 96.88 88 LEU A CA 1
ATOM 716 C C . LEU A 1 88 ? 5.317 6.349 -15.320 1.00 96.88 88 LEU A C 1
ATOM 718 O O . LEU A 1 88 ? 4.887 6.922 -14.322 1.00 96.88 88 LEU A O 1
ATOM 722 N N . VAL A 1 89 ? 4.601 5.433 -15.981 1.00 97.56 89 VAL A N 1
ATOM 723 C CA . VAL A 1 89 ? 3.291 4.953 -15.513 1.00 97.56 89 VAL A CA 1
ATOM 724 C C . VAL A 1 89 ? 3.430 4.221 -14.178 1.00 97.56 89 VAL A C 1
ATOM 726 O O . VAL A 1 89 ? 2.759 4.601 -13.227 1.00 97.56 89 VAL A O 1
ATOM 729 N N . MET A 1 90 ? 4.366 3.276 -14.054 1.00 97.81 90 MET A N 1
ATOM 730 C CA . MET A 1 90 ? 4.601 2.558 -12.790 1.00 97.81 90 MET A CA 1
ATOM 731 C C . MET A 1 90 ? 4.948 3.500 -11.624 1.00 97.81 90 MET A C 1
ATOM 733 O O . MET A 1 90 ? 4.479 3.313 -10.505 1.00 97.81 90 MET A O 1
ATOM 737 N N . ALA A 1 91 ? 5.741 4.545 -11.874 1.00 97.00 91 ALA A N 1
ATOM 738 C CA . ALA A 1 91 ? 6.046 5.547 -10.855 1.00 97.00 91 ALA A CA 1
ATOM 739 C C . ALA A 1 91 ? 4.818 6.385 -10.454 1.00 97.00 91 ALA A C 1
ATOM 741 O O . ALA A 1 91 ? 4.691 6.770 -9.293 1.00 97.00 91 ALA A O 1
ATOM 742 N N . LYS A 1 92 ? 3.893 6.650 -11.389 1.00 95.94 92 LYS A N 1
ATOM 743 C CA . LYS A 1 92 ? 2.603 7.278 -11.067 1.00 95.94 92 LYS A CA 1
ATOM 744 C C . LYS A 1 92 ? 1.724 6.354 -10.229 1.00 95.94 92 LYS A C 1
ATOM 746 O O . LYS A 1 92 ? 1.119 6.835 -9.277 1.00 95.94 92 LYS A O 1
ATOM 751 N N . ASP A 1 93 ? 1.695 5.059 -10.531 1.00 94.88 93 ASP A N 1
ATOM 752 C CA . ASP A 1 93 ? 0.946 4.075 -9.741 1.00 94.88 93 ASP A CA 1
ATOM 753 C C . ASP A 1 93 ? 1.468 4.023 -8.294 1.00 94.88 93 ASP A C 1
ATOM 755 O O . ASP A 1 93 ? 0.683 4.041 -7.345 1.00 94.88 93 ASP A O 1
ATOM 759 N N . LEU A 1 94 ? 2.793 4.078 -8.112 1.00 95.31 94 LEU A N 1
ATOM 760 C CA . LEU A 1 94 ? 3.435 4.216 -6.801 1.00 95.31 94 LEU A CA 1
ATOM 761 C C . LEU A 1 94 ? 3.047 5.524 -6.084 1.00 95.31 94 LEU A C 1
ATOM 763 O O . LEU A 1 94 ? 2.744 5.508 -4.890 1.00 95.31 94 LEU A O 1
ATOM 767 N N . ALA A 1 95 ? 2.978 6.649 -6.801 1.00 94.25 95 ALA A N 1
ATOM 768 C CA . ALA A 1 95 ? 2.545 7.923 -6.225 1.00 94.25 95 ALA A CA 1
ATOM 769 C C . ALA A 1 95 ? 1.076 7.898 -5.758 1.00 94.25 95 ALA A C 1
ATOM 771 O O . ALA A 1 95 ? 0.765 8.462 -4.709 1.00 94.25 95 ALA A O 1
ATOM 772 N N . VAL A 1 96 ? 0.184 7.216 -6.490 1.00 91.69 96 VAL A N 1
ATOM 773 C CA . VAL A 1 96 ? -1.239 7.060 -6.124 1.00 91.69 96 VAL A CA 1
ATOM 774 C C . VAL A 1 96 ? -1.403 6.331 -4.787 1.00 91.69 96 VAL A C 1
ATOM 776 O O . VAL A 1 96 ? -2.288 6.682 -4.010 1.00 91.69 96 VAL A O 1
ATOM 779 N N . VAL A 1 97 ? -0.528 5.370 -4.479 1.00 89.69 97 VAL A N 1
ATOM 780 C CA . VAL A 1 97 ? -0.526 4.641 -3.195 1.00 89.69 97 VAL A CA 1
ATOM 781 C C . VAL A 1 97 ? 0.340 5.309 -2.113 1.00 89.69 97 VAL A C 1
ATOM 783 O O . VAL A 1 97 ? 0.637 4.699 -1.088 1.00 89.69 97 VAL A O 1
ATOM 786 N N . GLY A 1 98 ? 0.754 6.564 -2.323 1.00 88.50 98 GLY A N 1
ATOM 787 C CA . GLY A 1 98 ? 1.505 7.360 -1.347 1.00 88.50 98 GLY A CA 1
ATOM 788 C C . GLY A 1 98 ? 3.019 7.119 -1.330 1.00 88.50 98 GLY A C 1
ATOM 789 O O . GLY A 1 98 ? 3.702 7.634 -0.447 1.00 88.50 98 GLY A O 1
ATOM 790 N N . ASN A 1 99 ? 3.569 6.372 -2.293 1.00 92.94 99 ASN A N 1
ATOM 791 C CA . ASN A 1 99 ? 5.004 6.108 -2.414 1.00 92.94 99 ASN A CA 1
ATOM 792 C C . ASN A 1 99 ? 5.608 6.917 -3.574 1.00 92.94 99 ASN A C 1
ATOM 794 O O . ASN A 1 99 ? 5.807 6.425 -4.681 1.00 92.94 99 ASN A O 1
ATOM 798 N N . VAL A 1 100 ? 5.860 8.204 -3.344 1.00 94.94 100 VAL A N 1
ATOM 799 C CA . VAL A 1 100 ? 6.378 9.093 -4.394 1.00 94.94 100 VAL A CA 1
ATOM 800 C C . VAL A 1 100 ? 7.866 8.827 -4.633 1.00 94.94 100 VAL A C 1
ATOM 802 O O . VAL A 1 100 ? 8.692 9.010 -3.738 1.00 94.94 100 VAL A O 1
ATOM 805 N N . ILE A 1 101 ? 8.215 8.442 -5.861 1.00 95.06 101 ILE A N 1
ATOM 806 C CA . ILE A 1 101 ? 9.606 8.321 -6.307 1.00 95.06 101 ILE A CA 1
ATOM 807 C C . ILE A 1 101 ? 10.113 9.706 -6.714 1.00 95.06 101 ILE A C 1
ATOM 809 O O . ILE A 1 101 ? 9.461 10.398 -7.490 1.00 95.06 101 ILE A O 1
ATOM 813 N N . SER A 1 102 ? 11.270 10.119 -6.194 1.00 96.19 102 SER A N 1
ATOM 814 C CA . SER A 1 102 ? 11.877 11.395 -6.583 1.00 96.19 102 SER A CA 1
ATOM 815 C C . SER A 1 102 ? 12.382 11.357 -8.024 1.00 96.19 102 SER A C 1
ATOM 817 O O . SER A 1 102 ? 12.845 10.314 -8.488 1.00 96.19 102 SER A O 1
ATOM 819 N N . ASP A 1 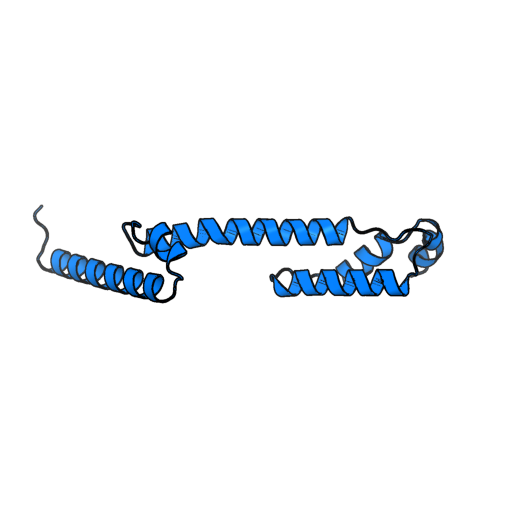103 ? 12.380 12.504 -8.703 1.00 94.31 103 ASP A N 1
ATOM 820 C CA . ASP A 1 103 ? 12.833 12.615 -10.097 1.00 94.31 103 ASP A CA 1
ATOM 821 C C . ASP A 1 103 ? 14.238 12.026 -10.300 1.00 94.31 103 ASP A C 1
ATOM 823 O O . ASP A 1 103 ? 14.463 11.238 -11.216 1.00 94.31 103 ASP A O 1
ATOM 827 N N . ASN A 1 104 ? 15.176 12.320 -9.391 1.00 94.75 104 ASN A N 1
ATOM 828 C CA . ASN A 1 104 ? 16.535 11.773 -9.446 1.00 94.75 104 ASN A CA 1
ATOM 829 C C . ASN A 1 104 ? 16.548 10.242 -9.328 1.00 94.75 104 ASN A C 1
ATOM 831 O O . ASN A 1 104 ? 17.239 9.565 -10.086 1.00 94.75 104 ASN A O 1
ATOM 835 N N . MET A 1 105 ? 15.773 9.680 -8.394 1.00 94.69 105 MET A N 1
ATOM 836 C CA . MET A 1 105 ? 15.676 8.229 -8.224 1.00 94.69 105 MET A CA 1
ATOM 837 C C . MET A 1 105 ? 15.020 7.583 -9.446 1.00 94.69 105 MET A C 1
ATOM 839 O O . MET A 1 105 ? 15.441 6.513 -9.887 1.00 94.69 105 MET A O 1
ATOM 843 N N . GLN A 1 106 ? 14.017 8.243 -10.023 1.00 95.88 106 GLN A N 1
ATOM 844 C CA . GLN A 1 106 ? 13.339 7.784 -11.222 1.00 95.88 106 GLN A CA 1
ATOM 845 C C . GLN A 1 106 ? 14.286 7.744 -12.422 1.00 95.88 106 GLN A C 1
ATOM 847 O O . GLN A 1 106 ? 14.395 6.698 -13.061 1.00 95.88 106 GLN A O 1
ATOM 852 N N . ILE A 1 107 ? 15.029 8.826 -12.672 1.00 94.06 107 ILE A N 1
ATOM 853 C CA . ILE A 1 107 ? 16.046 8.896 -13.729 1.00 94.06 107 ILE A CA 1
ATOM 854 C C . ILE A 1 107 ? 17.080 7.781 -13.543 1.00 94.06 107 ILE A C 1
ATOM 856 O O . ILE A 1 107 ? 17.294 6.993 -14.462 1.00 94.06 107 ILE A O 1
ATOM 860 N N . CYS A 1 108 ? 17.662 7.648 -12.347 1.00 94.00 108 CYS A N 1
ATOM 861 C CA . CYS A 1 108 ? 18.640 6.597 -12.056 1.00 94.00 108 CYS A CA 1
ATOM 862 C C . CYS A 1 108 ? 18.072 5.189 -12.287 1.00 94.00 108 CYS A C 1
ATOM 864 O O . CYS A 1 108 ? 18.745 4.334 -12.859 1.00 94.00 108 CYS A O 1
ATOM 866 N N . THR A 1 109 ? 16.830 4.933 -11.866 1.00 95.56 109 THR A N 1
ATOM 867 C CA . THR A 1 109 ? 16.199 3.612 -12.030 1.00 95.56 109 THR A CA 1
ATOM 868 C C . THR A 1 109 ? 15.952 3.298 -13.504 1.00 95.56 109 THR A C 1
ATOM 870 O O . THR A 1 109 ? 16.228 2.182 -13.942 1.00 95.56 109 THR A O 1
ATOM 873 N N . ILE A 1 110 ? 15.499 4.285 -14.285 1.00 95.31 110 ILE A N 1
ATOM 874 C CA . ILE A 1 110 ? 15.309 4.152 -15.733 1.00 95.31 110 ILE A CA 1
ATOM 875 C C . ILE A 1 110 ? 16.648 3.867 -16.419 1.00 95.31 110 ILE A C 1
ATOM 877 O O . ILE A 1 110 ? 16.736 2.903 -17.172 1.00 95.31 110 ILE A O 1
ATOM 881 N N . LEU A 1 111 ? 17.706 4.626 -16.126 1.00 93.56 111 LEU A N 1
ATOM 882 C CA . LEU A 1 111 ? 19.026 4.394 -16.726 1.00 93.56 111 LEU A CA 1
ATOM 883 C C . LEU A 1 111 ? 19.559 2.989 -16.402 1.00 93.56 111 LEU A C 1
ATOM 885 O O . LEU A 1 111 ? 19.966 2.263 -17.303 1.00 93.56 111 LEU A O 1
ATOM 889 N N . ASN A 1 112 ? 19.435 2.552 -15.146 1.00 93.38 112 ASN A N 1
ATOM 890 C CA . ASN A 1 112 ? 19.848 1.215 -14.698 1.00 93.38 112 ASN A CA 1
ATOM 891 C C . ASN A 1 112 ? 18.970 0.069 -15.235 1.00 93.38 112 ASN A C 1
ATOM 893 O O . ASN A 1 112 ? 19.269 -1.110 -15.012 1.00 93.38 112 ASN A O 1
ATOM 897 N N . SER A 1 113 ? 17.836 0.383 -15.858 1.00 95.69 113 SER A N 1
ATOM 898 C CA . SER A 1 113 ? 16.928 -0.605 -16.446 1.00 95.69 113 SER A CA 1
ATOM 899 C C . SER A 1 113 ? 17.181 -0.857 -17.931 1.00 95.69 113 SER A C 1
ATOM 901 O O . SER A 1 113 ? 16.604 -1.797 -18.483 1.00 95.69 113 SER A O 1
ATOM 903 N N . LEU A 1 114 ? 18.023 -0.034 -18.564 1.00 95.19 114 LEU A N 1
ATOM 904 C CA . LEU A 1 114 ? 18.405 -0.192 -19.960 1.00 95.19 114 LEU A CA 1
ATOM 905 C C . LEU A 1 114 ? 19.342 -1.404 -20.143 1.00 95.19 114 LEU A C 1
ATOM 907 O O . LEU A 1 114 ? 19.988 -1.841 -19.187 1.00 95.19 114 LEU A O 1
ATOM 911 N N . PRO A 1 115 ? 19.419 -1.970 -21.357 1.00 93.62 115 PRO A N 1
ATOM 912 C CA . PRO A 1 115 ? 20.363 -3.029 -21.680 1.00 93.62 115 PRO A CA 1
ATOM 913 C C . PRO A 1 115 ? 21.799 -2.497 -21.708 1.00 93.62 115 PRO A C 1
ATOM 915 O O . PRO A 1 115 ? 22.022 -1.310 -21.948 1.00 93.62 115 PRO A O 1
ATOM 918 N N . SER A 1 116 ? 22.781 -3.390 -21.577 1.00 87.19 116 SER A N 1
ATOM 919 C CA . SER A 1 116 ? 24.206 -3.024 -21.606 1.00 87.19 116 SER A CA 1
ATOM 920 C C . SER A 1 116 ? 24.657 -2.403 -22.932 1.00 87.19 116 SER A C 1
ATOM 922 O O . SER A 1 116 ? 25.643 -1.667 -22.979 1.00 87.19 116 SER A O 1
ATOM 924 N N . SER A 1 117 ? 23.909 -2.618 -24.021 1.00 87.06 117 SER A N 1
ATOM 925 C CA . SER A 1 117 ? 24.114 -1.910 -25.290 1.00 87.06 117 SER A CA 1
ATOM 926 C C . SER A 1 117 ? 24.007 -0.379 -25.161 1.00 87.06 117 SER A C 1
ATOM 928 O O . SER A 1 117 ? 24.521 0.342 -26.019 1.00 87.06 117 SER A O 1
ATOM 930 N N . TRP A 1 118 ? 23.418 0.127 -24.071 1.00 86.12 118 TRP A N 1
ATOM 931 C CA . TRP A 1 118 ? 23.256 1.550 -23.765 1.00 86.12 118 TRP A CA 1
ATOM 932 C C . TRP A 1 118 ? 24.238 2.084 -22.710 1.00 86.12 118 TRP A C 1
ATOM 934 O O . TRP A 1 118 ? 24.201 3.281 -22.421 1.00 86.12 118 TRP A O 1
ATOM 944 N N . ASP A 1 119 ? 25.164 1.270 -22.189 1.00 80.62 119 ASP A N 1
ATOM 945 C CA . ASP A 1 119 ? 26.101 1.670 -21.119 1.00 80.62 119 ASP A CA 1
ATOM 946 C C . ASP A 1 119 ? 26.928 2.914 -21.486 1.00 80.62 119 ASP A C 1
ATOM 948 O O . ASP A 1 119 ? 27.178 3.787 -20.651 1.00 80.62 119 ASP A O 1
ATOM 952 N N . MET A 1 120 ? 27.311 3.041 -22.762 1.00 74.81 120 MET A N 1
ATOM 953 C CA . MET A 1 120 ? 28.055 4.202 -23.264 1.00 74.81 120 MET A CA 1
ATOM 954 C C . MET A 1 120 ? 27.225 5.492 -23.214 1.00 74.81 120 MET A C 1
ATOM 956 O O . MET A 1 120 ? 27.765 6.551 -22.905 1.00 74.81 120 MET A O 1
ATOM 960 N N . ALA A 1 121 ? 25.923 5.410 -23.496 1.00 72.88 121 ALA A N 1
ATOM 961 C CA . ALA A 1 121 ? 25.019 6.555 -23.422 1.00 72.88 121 ALA A CA 1
ATOM 962 C C . ALA A 1 121 ? 24.710 6.937 -21.967 1.00 72.88 121 ALA A C 1
ATOM 964 O O . ALA A 1 121 ? 24.614 8.121 -21.658 1.00 72.88 121 ALA A O 1
ATOM 965 N N . VAL A 1 122 ? 24.607 5.947 -21.073 1.00 71.06 122 VAL A N 1
ATOM 966 C CA . VAL A 1 122 ? 24.395 6.162 -19.633 1.00 71.06 122 VAL A CA 1
ATOM 967 C C . VAL A 1 122 ? 25.617 6.815 -18.979 1.00 71.06 122 VAL A C 1
ATOM 969 O O . VAL A 1 122 ? 25.457 7.713 -18.165 1.00 71.06 122 VAL A O 1
ATOM 972 N N . THR A 1 123 ? 26.834 6.412 -19.359 1.00 72.38 123 THR A N 1
ATOM 973 C CA . THR A 1 123 ? 28.091 6.945 -18.789 1.00 72.3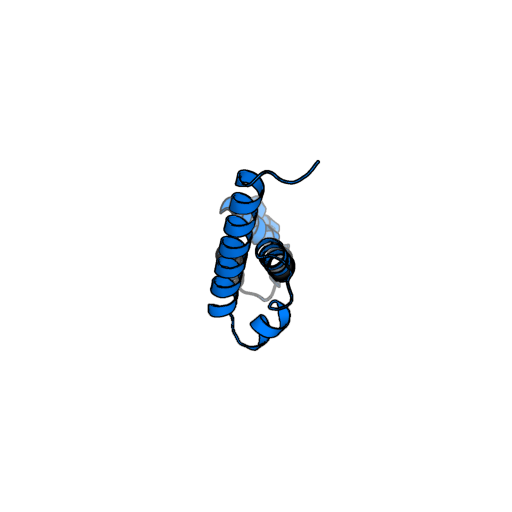8 123 THR A CA 1
ATOM 974 C C . THR A 1 123 ? 28.414 8.371 -19.263 1.00 72.38 123 THR A C 1
ATOM 976 O O . THR A 1 123 ? 29.236 9.055 -18.659 1.00 72.38 123 THR A O 1
ATOM 979 N N . ALA A 1 124 ? 27.809 8.817 -20.367 1.00 67.19 124 ALA A N 1
ATOM 980 C CA . ALA A 1 124 ? 28.050 10.134 -20.957 1.00 67.19 124 ALA A CA 1
ATOM 981 C C . ALA A 1 124 ? 27.169 11.261 -20.374 1.00 67.19 124 ALA A C 1
ATOM 983 O O . ALA A 1 124 ? 27.378 12.422 -20.735 1.00 67.19 124 ALA A O 1
ATOM 984 N N . LEU A 1 125 ? 26.190 10.921 -19.527 1.00 60.62 125 LEU A N 1
ATOM 985 C CA . LEU A 1 125 ? 25.278 11.834 -18.823 1.00 60.62 125 LEU A CA 1
ATOM 986 C C . LEU A 1 125 ? 25.785 12.136 -17.408 1.00 60.62 125 LEU A C 1
ATOM 988 O O . LEU A 1 125 ? 25.616 13.301 -16.984 1.00 60.62 125 LEU A O 1
#

Radius of gyration: 25.36 Å; chains: 1; bounding box: 51×22×76 Å

InterPro domains:
  IPR061502 Copia/RE1/RE2-like, N-terminal domain [PF14223] (2-124)

pLDDT: mean 92.1, std 7.28, range [60.62, 97.94]

Foldseek 3Di:
DDDDPVNVVVVVVQVVVFVVLLVVVLVPDDPVVCVVQVPQPTSVSSVVVVCVVVVVVLVVVLVVLVCCLQVAADDPPDDLVVSLVVSVVSQVVNVVSVNHDDPVNSVVSSLVRYDPVCVVVSVVD

Secondary structure (DSSP, 8-state):
-PPPHHHHHHHHHHHHHHHHHHHHHHHTS-HHHHHHHTT-SSHHHHHHHHHHHHHHHHHHHHHHHHHHHHH----TTS-HHHHHHHHHHHHHHHHHTT-PPPHHHHHHHHHTTS-GGGHHHHHT-